Protein AF-A0A3B8LDD5-F1 (afdb_monomer_lite)

Foldseek 3Di:
DDDPDPQPVVVLVVVCVVPQDPDPVRVVVVLVVVLVVQAVQQCVVVVPDDKDWDWDWDDDPPDIDIDIDIPGNDDDPVRVVVVSVVSVD

pLDDT: mean 77.42, std 19.98, range [33.09, 98.38]

Sequence (89 aa):
MSYKFQVNLGSIIELLSAHLYSGPQVYLRELLQNGLDAIEARKQLTPSLEGKIDVHLRNEEEHPTLVFQDNGIGLTEEEIHSFLATIGQ

Radius of gyration: 15.7 Å; chains: 1; bounding box: 38×30×40 Å

Structure (mmCIF, N/CA/C/O backbone):
data_AF-A0A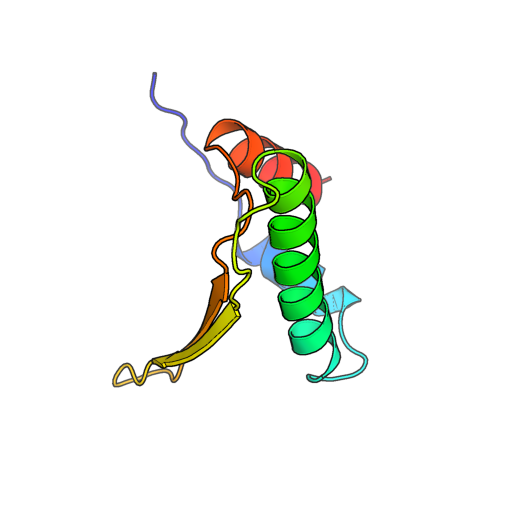3B8LDD5-F1
#
_entry.id   AF-A0A3B8LDD5-F1
#
loop_
_atom_site.group_PDB
_atom_site.id
_atom_site.type_symbol
_atom_site.label_atom_id
_atom_site.label_alt_id
_atom_site.label_comp_id
_atom_site.label_asym_id
_atom_site.label_entity_id
_atom_site.label_seq_id
_atom_site.pdbx_PDB_ins_code
_atom_site.Cartn_x
_atom_site.Cartn_y
_atom_site.Cartn_z
_atom_site.occupancy
_atom_site.B_iso_or_equiv
_atom_site.auth_seq_id
_atom_site.auth_comp_id
_atom_site.auth_asym_id
_atom_site.auth_atom_id
_atom_site.pdbx_PDB_model_num
ATOM 1 N N . MET A 1 1 ? -24.928 -11.156 -12.394 1.00 33.31 1 MET A N 1
ATOM 2 C CA . MET A 1 1 ? -24.738 -10.365 -13.628 1.00 33.31 1 MET A CA 1
ATOM 3 C C . MET A 1 1 ? -23.262 -10.412 -13.978 1.00 33.31 1 MET A C 1
ATOM 5 O O . MET A 1 1 ? -22.452 -10.275 -13.077 1.00 33.31 1 MET A O 1
ATOM 9 N N . SER A 1 2 ? -22.910 -10.711 -15.229 1.00 35.03 2 SER A N 1
ATOM 10 C CA . SER A 1 2 ? -21.511 -10.795 -15.667 1.00 35.03 2 SER A CA 1
ATOM 11 C C . SER A 1 2 ? -21.015 -9.385 -15.981 1.00 35.03 2 SER A C 1
ATOM 13 O O . SER A 1 2 ? -21.405 -8.813 -16.998 1.00 35.03 2 SER A O 1
ATOM 15 N N . TYR A 1 3 ? -20.191 -8.813 -15.104 1.00 41.84 3 TYR A N 1
ATOM 16 C CA . TYR A 1 3 ? -19.441 -7.603 -15.427 1.00 41.84 3 TYR A CA 1
ATOM 17 C C . TYR A 1 3 ? -18.322 -7.995 -16.393 1.00 41.84 3 TYR A C 1
ATOM 19 O O . TYR A 1 3 ? -17.278 -8.504 -15.991 1.00 41.84 3 TYR A O 1
ATOM 27 N N . LYS A 1 4 ? -18.550 -7.808 -17.696 1.00 33.09 4 LYS A N 1
ATOM 28 C CA . LYS A 1 4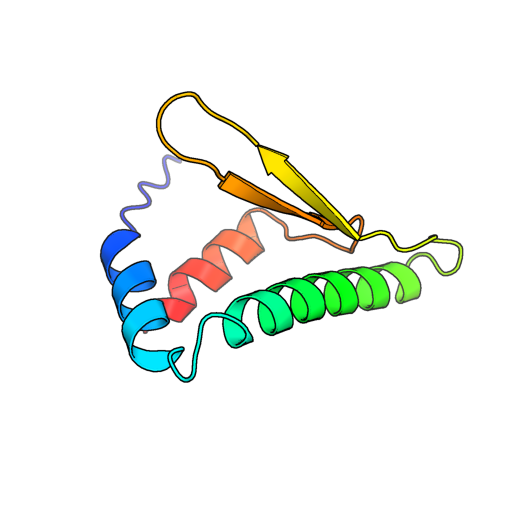 ? -17.478 -7.884 -18.691 1.00 33.09 4 LYS A CA 1
ATOM 29 C C . LYS A 1 4 ? -16.645 -6.610 -18.586 1.00 33.09 4 LYS A C 1
ATOM 31 O O . LYS A 1 4 ? -16.887 -5.639 -19.293 1.00 33.09 4 LYS A O 1
ATOM 36 N N . PHE A 1 5 ? -15.688 -6.623 -17.663 1.00 47.81 5 PHE A N 1
ATOM 37 C CA . PHE A 1 5 ? -14.615 -5.640 -17.617 1.00 47.81 5 PHE A CA 1
ATOM 38 C C . PHE A 1 5 ? -13.713 -5.855 -18.832 1.00 47.81 5 PHE A C 1
ATOM 40 O O . PHE A 1 5 ? -13.044 -6.877 -18.948 1.00 47.81 5 PHE A O 1
ATOM 47 N N . GLN A 1 6 ? -13.705 -4.890 -19.746 1.00 42.81 6 GLN A N 1
ATOM 48 C CA . GLN A 1 6 ? -12.712 -4.798 -20.811 1.00 42.81 6 GLN A CA 1
ATOM 49 C C . GLN A 1 6 ? -11.957 -3.479 -20.631 1.00 42.81 6 GLN A C 1
ATOM 51 O O . GLN A 1 6 ? -11.978 -2.595 -21.479 1.00 42.81 6 GLN A O 1
ATOM 56 N N . VAL A 1 7 ? -11.336 -3.321 -19.461 1.00 50.88 7 VAL A N 1
ATOM 57 C CA . VAL A 1 7 ? -10.340 -2.268 -19.259 1.00 50.88 7 VAL A CA 1
ATOM 58 C C . VAL A 1 7 ? -9.113 -2.698 -20.050 1.00 50.88 7 VAL A C 1
ATOM 60 O O . VAL A 1 7 ? -8.576 -3.784 -19.823 1.00 50.88 7 VAL A O 1
ATOM 63 N N . ASN A 1 8 ? -8.686 -1.874 -21.007 1.00 52.72 8 ASN A N 1
ATOM 64 C CA . ASN A 1 8 ? -7.415 -2.084 -21.683 1.00 52.72 8 ASN A CA 1
ATOM 65 C C . ASN A 1 8 ? -6.296 -1.745 -20.689 1.00 52.72 8 ASN A C 1
ATOM 67 O O . ASN A 1 8 ? -5.796 -0.624 -20.649 1.00 52.72 8 ASN A O 1
ATOM 71 N N . LEU A 1 9 ? -5.963 -2.720 -19.836 1.00 54.00 9 LEU A N 1
ATOM 72 C CA . LEU A 1 9 ? -4.915 -2.618 -18.819 1.00 54.00 9 LEU A CA 1
ATOM 73 C C . LEU A 1 9 ? -3.595 -2.135 -19.439 1.00 54.00 9 LEU A C 1
ATOM 75 O O . LEU A 1 9 ? -2.875 -1.367 -18.812 1.00 54.00 9 LEU A O 1
ATOM 79 N N . GLY A 1 10 ? -3.324 -2.527 -20.692 1.00 56.59 10 GLY A N 1
ATOM 80 C CA . GLY A 1 10 ? -2.162 -2.077 -21.454 1.00 56.59 10 GLY A CA 1
ATOM 81 C C . GLY A 1 10 ? -2.125 -0.561 -21.637 1.00 56.59 10 GLY A C 1
ATOM 82 O O . GLY A 1 10 ? -1.099 0.053 -21.377 1.00 56.59 10 GLY A O 1
ATOM 83 N N . SER A 1 11 ? -3.254 0.061 -21.982 1.00 54.25 11 SER A N 1
ATOM 84 C CA . SER A 1 11 ? -3.339 1.516 -22.161 1.00 54.25 11 SER A CA 1
ATOM 85 C C . SER A 1 11 ? -3.188 2.289 -20.848 1.00 54.25 11 SER A C 1
ATOM 87 O O . SER A 1 11 ? -2.588 3.357 -20.849 1.00 54.25 11 SER A O 1
ATOM 89 N N . ILE A 1 12 ? -3.668 1.754 -19.718 1.00 59.56 12 ILE A N 1
ATOM 90 C CA . ILE A 1 12 ? -3.447 2.367 -18.394 1.00 59.56 12 ILE A CA 1
ATOM 91 C C . ILE A 1 12 ? -1.969 2.279 -18.001 1.00 59.56 12 ILE A C 1
ATOM 93 O O . ILE A 1 12 ? -1.396 3.259 -17.529 1.00 59.56 12 ILE A O 1
ATOM 97 N N . ILE A 1 13 ? -1.342 1.122 -18.230 1.00 59.62 13 ILE A N 1
ATOM 98 C CA . ILE A 1 13 ? 0.089 0.925 -17.983 1.00 59.62 13 ILE A CA 1
ATOM 99 C C . ILE A 1 13 ? 0.908 1.888 -18.849 1.00 59.62 13 ILE A C 1
ATOM 101 O O . ILE A 1 13 ? 1.778 2.563 -18.315 1.00 59.62 13 ILE A O 1
ATOM 105 N N . GLU A 1 14 ? 0.596 2.035 -20.140 1.00 61.12 14 GLU A N 1
ATOM 106 C CA . GLU A 1 14 ? 1.265 2.995 -21.031 1.00 61.12 14 GLU A CA 1
ATOM 107 C C . GLU A 1 14 ? 1.108 4.452 -20.569 1.00 61.12 14 GLU A C 1
ATOM 109 O O . GLU A 1 14 ? 2.072 5.215 -20.616 1.00 61.12 14 GLU A O 1
ATOM 114 N N . LEU A 1 15 ? -0.078 4.844 -20.095 1.00 60.62 15 LEU A N 1
ATOM 115 C CA . LEU A 1 15 ? -0.373 6.216 -19.668 1.00 60.62 15 LEU A CA 1
ATOM 116 C C . LEU A 1 15 ? 0.346 6.567 -18.356 1.00 60.62 15 LEU A C 1
ATOM 118 O O . LEU A 1 15 ? 0.958 7.636 -18.256 1.00 60.62 15 LEU A O 1
ATOM 122 N N . LEU A 1 16 ? 0.343 5.643 -17.390 1.00 57.75 16 LEU A N 1
ATOM 123 C CA . LEU A 1 16 ? 1.115 5.755 -16.150 1.00 57.75 16 LEU A CA 1
ATOM 124 C C . LEU A 1 16 ? 2.619 5.735 -16.443 1.00 57.75 16 LEU A C 1
ATOM 126 O O . LEU A 1 16 ? 3.357 6.573 -15.931 1.00 57.75 16 LEU A O 1
ATOM 130 N N . SER A 1 17 ? 3.079 4.849 -17.328 1.00 59.03 17 SER A N 1
ATOM 131 C CA . SER A 1 17 ? 4.465 4.826 -17.791 1.00 59.03 17 SER A CA 1
ATOM 132 C C . SER A 1 17 ? 4.858 6.171 -18.407 1.00 59.03 17 SER A C 1
ATOM 134 O O . SER A 1 17 ? 5.838 6.762 -17.979 1.00 59.03 17 SER A O 1
ATOM 136 N N . ALA A 1 18 ? 4.090 6.730 -19.340 1.00 56.19 18 ALA A N 1
ATOM 137 C CA . ALA A 1 18 ? 4.466 7.963 -20.035 1.00 56.19 18 ALA A CA 1
ATOM 138 C C . ALA A 1 18 ? 4.608 9.202 -19.120 1.00 56.19 18 ALA A C 1
ATOM 140 O O . ALA A 1 18 ? 5.395 10.092 -19.441 1.00 56.19 18 ALA A O 1
ATOM 141 N N . HIS A 1 19 ? 3.899 9.262 -17.984 1.00 52.34 19 HIS A N 1
ATOM 142 C CA . HIS A 1 19 ? 3.863 10.445 -17.107 1.00 52.34 19 HIS A CA 1
ATOM 143 C C . HIS A 1 19 ? 4.674 10.312 -15.800 1.00 52.34 19 HIS A C 1
ATOM 145 O O . HIS A 1 19 ? 4.833 11.304 -15.090 1.00 52.34 19 HIS A O 1
ATOM 151 N N . LEU A 1 20 ? 5.223 9.131 -15.478 1.00 53.00 20 LEU A N 1
ATOM 152 C CA . LEU A 1 20 ? 5.918 8.869 -14.201 1.00 53.00 20 LEU A CA 1
ATOM 153 C C . LEU A 1 20 ? 7.460 8.927 -14.262 1.00 53.00 20 LEU A C 1
ATOM 155 O O . LEU A 1 20 ? 8.124 8.760 -13.234 1.00 53.00 20 LEU A O 1
ATOM 159 N N . TYR A 1 21 ? 8.077 9.161 -15.424 1.00 48.12 21 TYR A N 1
ATOM 160 C CA . TYR A 1 21 ? 9.532 9.012 -15.561 1.00 48.12 21 TYR A CA 1
ATOM 161 C C . TYR A 1 21 ? 10.340 10.290 -15.289 1.00 48.12 21 TYR A C 1
ATOM 163 O O . TYR A 1 21 ? 10.698 11.032 -16.199 1.00 48.12 21 TYR A O 1
ATOM 171 N N . SER A 1 22 ? 10.774 10.450 -14.034 1.00 52.25 22 SER A N 1
ATOM 172 C CA . SER A 1 22 ? 12.100 11.017 -13.710 1.00 52.25 22 SER A CA 1
ATOM 173 C C . SER A 1 22 ? 13.074 9.976 -13.127 1.00 52.25 22 SER A C 1
ATOM 175 O O . SER A 1 22 ? 14.197 10.309 -12.756 1.00 52.25 22 SER A O 1
ATOM 177 N N . GLY A 1 23 ? 12.681 8.695 -13.100 1.00 57.31 23 GLY A N 1
ATOM 178 C CA . GLY A 1 23 ? 13.560 7.567 -12.788 1.00 57.31 23 GLY A CA 1
ATOM 179 C C . GLY A 1 23 ? 12.878 6.454 -11.981 1.00 57.31 23 GLY A C 1
ATOM 180 O O . GLY A 1 23 ? 11.829 6.674 -11.376 1.00 57.31 23 GLY A O 1
ATOM 181 N N . PRO A 1 24 ? 13.488 5.256 -11.911 1.00 63.25 24 PRO A N 1
ATOM 182 C CA . PRO A 1 24 ? 12.931 4.089 -11.217 1.00 63.25 24 PRO A CA 1
ATOM 183 C C . PRO A 1 24 ? 12.748 4.276 -9.698 1.00 63.25 24 PRO A C 1
ATOM 185 O O . PRO A 1 24 ? 12.136 3.458 -9.028 1.00 63.25 24 PRO A O 1
ATOM 188 N N . GLN A 1 25 ? 13.265 5.354 -9.118 1.00 71.81 25 GLN A N 1
ATOM 189 C CA . GLN A 1 25 ? 13.090 5.642 -7.694 1.00 71.81 25 GLN A CA 1
ATOM 190 C C . GLN A 1 25 ? 11.703 6.216 -7.375 1.00 71.81 25 GLN A C 1
ATOM 192 O O . GLN A 1 25 ? 11.245 6.111 -6.240 1.00 71.81 25 GLN A O 1
ATOM 197 N N . VAL A 1 26 ? 11.026 6.806 -8.367 1.00 76.56 26 VAL A N 1
ATOM 198 C CA . VAL A 1 26 ? 9.715 7.437 -8.180 1.00 76.56 26 VAL A CA 1
ATOM 199 C C . VAL A 1 26 ? 8.654 6.388 -7.866 1.00 76.56 26 VAL A C 1
ATOM 201 O O . VAL A 1 26 ? 8.016 6.493 -6.829 1.00 76.56 26 VAL A O 1
ATOM 204 N N . TYR A 1 27 ? 8.522 5.331 -8.675 1.00 75.38 27 TYR A N 1
ATOM 205 C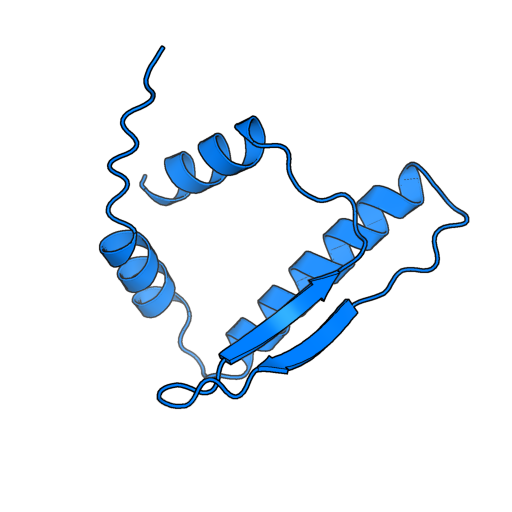 CA . TYR A 1 27 ? 7.482 4.317 -8.448 1.00 75.38 27 TYR A CA 1
ATOM 206 C C . TYR A 1 27 ? 7.641 3.599 -7.100 1.00 75.38 27 TYR A C 1
ATOM 208 O O . TYR A 1 27 ? 6.649 3.296 -6.448 1.00 75.38 27 TYR A O 1
ATOM 216 N N . LEU A 1 28 ? 8.882 3.367 -6.653 1.00 84.94 28 LEU A N 1
ATOM 217 C CA . LEU A 1 28 ? 9.152 2.777 -5.340 1.00 84.94 28 LEU A CA 1
ATOM 218 C C . LEU A 1 28 ? 8.625 3.674 -4.221 1.00 84.94 28 LEU A C 1
ATOM 220 O O . LEU A 1 28 ? 7.991 3.187 -3.288 1.00 84.94 28 LEU A O 1
ATOM 224 N N . ARG A 1 29 ? 8.870 4.985 -4.326 1.00 87.88 29 ARG A N 1
ATOM 225 C CA . ARG A 1 29 ? 8.371 5.961 -3.358 1.00 87.88 29 ARG A CA 1
ATOM 226 C C . ARG A 1 29 ? 6.846 5.994 -3.348 1.00 87.88 29 ARG A C 1
ATOM 228 O O . ARG A 1 29 ? 6.277 5.920 -2.267 1.00 87.88 29 ARG A O 1
ATOM 235 N N . GLU A 1 30 ? 6.206 6.058 -4.515 1.00 88.88 30 GLU A N 1
ATOM 236 C CA . GLU A 1 30 ? 4.740 6.119 -4.602 1.00 88.88 30 GLU A CA 1
ATOM 237 C C . GLU A 1 30 ? 4.083 4.845 -4.037 1.00 88.88 30 GLU A C 1
ATOM 239 O O . GLU A 1 30 ? 3.122 4.930 -3.279 1.00 88.88 30 GLU A O 1
ATOM 244 N N . LEU A 1 31 ? 4.630 3.655 -4.318 1.00 90.62 31 LEU A N 1
ATOM 245 C CA . LEU A 1 31 ? 4.110 2.397 -3.760 1.00 90.62 31 LEU A CA 1
ATOM 246 C C . LEU A 1 31 ? 4.251 2.330 -2.233 1.00 90.62 31 LEU A C 1
ATOM 248 O O . LEU A 1 31 ? 3.324 1.902 -1.547 1.00 90.62 31 LEU A O 1
ATOM 252 N N . LEU A 1 32 ? 5.392 2.767 -1.694 1.00 93.62 32 LEU A N 1
ATOM 253 C CA . LEU A 1 32 ? 5.596 2.835 -0.245 1.00 93.62 32 LEU A CA 1
ATOM 254 C C . LEU A 1 32 ? 4.667 3.861 0.411 1.00 93.62 32 LEU A C 1
ATOM 256 O O . LEU A 1 32 ? 4.151 3.601 1.496 1.00 93.62 32 LEU A O 1
ATOM 260 N N . GLN A 1 33 ? 4.445 5.001 -0.246 1.00 94.56 33 GLN A N 1
ATOM 261 C CA . GLN A 1 33 ? 3.539 6.034 0.240 1.00 94.56 33 GLN A CA 1
ATOM 262 C C . GLN A 1 33 ? 2.092 5.531 0.276 1.00 94.56 33 GLN A C 1
ATOM 264 O O . GLN A 1 33 ? 1.453 5.638 1.318 1.00 94.56 33 GLN A O 1
ATOM 269 N N . ASN A 1 34 ? 1.628 4.857 -0.781 1.00 94.69 34 ASN A N 1
ATOM 270 C CA . ASN A 1 34 ? 0.304 4.229 -0.806 1.00 94.69 34 ASN A CA 1
ATOM 271 C C . ASN A 1 34 ? 0.112 3.225 0.346 1.00 94.69 34 ASN A C 1
ATOM 273 O O . ASN A 1 34 ? -0.924 3.234 1.009 1.00 94.69 34 ASN A O 1
ATOM 277 N N . GLY A 1 35 ? 1.113 2.377 0.615 1.00 97.12 35 GLY A N 1
ATOM 278 C CA . GLY A 1 35 ? 1.056 1.424 1.729 1.00 97.12 35 GLY A CA 1
ATOM 279 C C . GLY A 1 35 ? 1.033 2.109 3.101 1.00 97.12 35 GLY A C 1
ATOM 280 O O . GLY A 1 35 ? 0.295 1.690 3.994 1.00 97.12 35 GLY A O 1
ATOM 281 N N . LEU A 1 36 ? 1.802 3.189 3.275 1.00 97.50 36 LEU A N 1
ATOM 282 C CA . LEU A 1 36 ? 1.797 3.979 4.508 1.00 97.50 36 LEU A CA 1
ATOM 283 C C . LEU A 1 36 ? 0.433 4.638 4.743 1.00 97.50 36 LEU A C 1
ATOM 285 O O . LEU A 1 36 ? -0.107 4.537 5.845 1.00 97.50 36 LEU A O 1
ATOM 289 N N . ASP A 1 37 ? -0.144 5.252 3.712 1.00 97.44 37 ASP A N 1
ATOM 290 C CA . ASP A 1 37 ? -1.449 5.908 3.788 1.00 97.44 37 ASP A CA 1
ATOM 291 C C . ASP A 1 37 ? -2.557 4.900 4.132 1.00 97.44 37 ASP A C 1
ATOM 293 O O . ASP A 1 37 ? -3.401 5.163 4.994 1.00 97.44 37 ASP A O 1
ATOM 297 N N . ALA A 1 38 ? -2.512 3.699 3.544 1.00 97.75 38 ALA A N 1
ATOM 298 C CA . ALA A 1 38 ? -3.440 2.619 3.867 1.00 97.75 38 ALA A CA 1
ATOM 299 C C . ALA A 1 38 ? -3.324 2.166 5.334 1.00 97.75 38 ALA A C 1
ATOM 301 O O . ALA A 1 38 ? -4.336 1.894 5.991 1.00 97.75 38 ALA A O 1
ATOM 302 N N . ILE A 1 39 ? -2.105 2.084 5.871 1.00 98.38 39 ILE A N 1
ATOM 303 C CA . ILE A 1 39 ? -1.854 1.748 7.278 1.00 98.38 39 ILE A CA 1
ATOM 304 C C . ILE A 1 39 ? -2.382 2.843 8.202 1.00 98.38 39 ILE A C 1
ATOM 306 O O . ILE A 1 39 ? -3.065 2.530 9.178 1.00 98.38 39 ILE A O 1
ATOM 310 N N . GLU A 1 40 ? -2.095 4.112 7.911 1.00 98.00 40 GLU A N 1
ATOM 311 C CA . GLU A 1 40 ? -2.561 5.237 8.724 1.00 98.00 40 GLU A CA 1
ATOM 312 C C . GLU A 1 40 ? -4.091 5.327 8.725 1.00 98.00 40 GLU A C 1
ATOM 314 O O . GLU A 1 40 ? -4.696 5.480 9.789 1.00 98.00 40 GLU A O 1
ATOM 319 N N . ALA A 1 41 ? -4.738 5.108 7.577 1.00 97.44 41 ALA A N 1
ATOM 320 C CA . ALA A 1 41 ? -6.192 5.001 7.494 1.00 97.44 41 ALA A CA 1
ATOM 321 C C . ALA A 1 41 ? -6.735 3.862 8.376 1.00 97.44 41 ALA A C 1
ATOM 323 O O . ALA A 1 41 ? -7.687 4.056 9.136 1.00 97.44 41 ALA A O 1
ATOM 324 N N . ARG A 1 42 ? -6.101 2.681 8.358 1.00 97.81 42 ARG A N 1
ATOM 325 C CA . ARG A 1 42 ? -6.522 1.559 9.213 1.00 97.81 42 ARG A CA 1
ATOM 326 C C . ARG A 1 42 ? -6.281 1.828 10.695 1.00 97.81 42 ARG A C 1
ATOM 328 O O . ARG A 1 42 ? -7.109 1.427 11.511 1.00 97.81 42 ARG A O 1
ATOM 335 N N . LYS A 1 43 ? -5.197 2.513 11.067 1.00 97.81 43 LYS A N 1
ATOM 336 C CA . LYS A 1 43 ? -4.909 2.879 12.465 1.00 97.81 43 LYS A CA 1
ATOM 337 C C . LYS A 1 43 ? -5.973 3.792 13.066 1.00 97.81 43 LYS A C 1
ATOM 339 O O . LYS A 1 43 ? -6.252 3.669 14.254 1.00 97.81 43 LYS A O 1
ATOM 344 N N . GLN A 1 44 ? -6.609 4.652 12.270 1.00 97.19 44 GLN A N 1
ATOM 345 C CA . GLN A 1 44 ? -7.738 5.460 12.751 1.00 97.19 44 GLN A CA 1
ATOM 346 C C . GLN A 1 44 ? -8.911 4.586 13.229 1.00 97.19 44 GLN A C 1
ATOM 348 O O . GLN A 1 44 ? -9.603 4.949 14.177 1.00 97.19 44 GLN A O 1
ATOM 353 N N . LEU A 1 45 ? -9.104 3.414 12.613 1.00 96.38 45 LEU A N 1
ATOM 354 C CA . LEU A 1 45 ? -10.130 2.436 12.992 1.00 96.38 45 LEU A CA 1
ATOM 355 C C . LEU A 1 45 ? -9.637 1.444 14.052 1.00 96.38 45 LEU A C 1
ATOM 357 O O . LEU A 1 45 ? -10.410 0.947 14.867 1.00 96.38 45 LEU A O 1
ATOM 361 N N . THR A 1 46 ? -8.349 1.107 14.025 1.00 97.00 46 THR A N 1
ATOM 362 C CA . THR A 1 46 ? -7.707 0.152 14.935 1.00 97.00 46 THR A CA 1
ATOM 363 C C . THR A 1 46 ? -6.378 0.728 15.433 1.00 97.00 46 THR A C 1
ATOM 365 O O . THR A 1 46 ? -5.325 0.389 14.891 1.00 97.00 46 THR A O 1
ATOM 368 N N . PRO A 1 47 ? -6.387 1.571 16.484 1.00 95.06 47 PRO A N 1
ATOM 369 C CA . PRO A 1 47 ? -5.178 2.253 16.961 1.00 95.06 47 PRO A CA 1
ATOM 370 C C . PRO A 1 47 ? -4.067 1.318 17.454 1.00 95.06 47 PRO A C 1
ATOM 372 O O . PRO A 1 47 ? -2.905 1.706 17.495 1.00 95.06 47 PRO A O 1
ATOM 375 N N . SER A 1 48 ? -4.411 0.081 17.823 1.00 96.56 48 SER A N 1
ATOM 376 C CA . SER A 1 48 ? -3.458 -0.950 18.241 1.00 96.56 48 SER A CA 1
ATOM 377 C C . SER A 1 48 ? -2.782 -1.683 17.076 1.00 96.56 48 SER A C 1
ATOM 379 O O . SER A 1 48 ? -2.005 -2.601 17.322 1.00 96.56 48 SER A O 1
ATOM 381 N N . LEU A 1 49 ? -3.110 -1.352 15.821 1.00 96.88 49 LEU A N 1
ATOM 382 C CA . LEU A 1 49 ? -2.499 -1.972 14.649 1.00 96.88 49 LEU A CA 1
ATOM 383 C C . LEU A 1 49 ? -1.001 -1.650 14.599 1.00 96.88 49 LEU A C 1
ATOM 385 O O . LEU A 1 49 ? -0.599 -0.493 14.463 1.00 96.88 49 LEU A O 1
ATOM 389 N N . GLU A 1 50 ? -0.182 -2.695 14.592 1.00 97.38 50 GLU A N 1
ATOM 390 C CA . GLU A 1 50 ? 1.206 -2.592 14.163 1.00 97.38 50 GLU A CA 1
ATOM 391 C C . GLU A 1 50 ? 1.251 -2.619 12.629 1.00 97.38 50 GLU A C 1
ATOM 393 O O . GLU A 1 50 ? 1.001 -3.642 11.987 1.00 97.38 50 GLU A O 1
ATOM 398 N N . GLY A 1 51 ? 1.481 -1.448 12.036 1.00 96.50 51 GLY A N 1
ATOM 399 C CA . GLY A 1 51 ? 1.560 -1.287 10.589 1.00 96.50 51 GLY A CA 1
ATOM 400 C C . GLY A 1 51 ? 2.804 -1.954 10.014 1.00 96.50 51 GLY A C 1
ATOM 401 O O . GLY A 1 51 ? 3.896 -1.807 10.562 1.00 96.50 51 GLY A O 1
ATOM 402 N N . LYS A 1 52 ? 2.647 -2.659 8.896 1.00 97.62 52 LYS A N 1
ATOM 403 C CA . LYS A 1 52 ? 3.716 -3.411 8.245 1.00 97.62 52 LYS A CA 1
ATOM 404 C C . LYS A 1 52 ? 3.598 -3.306 6.731 1.00 97.62 52 LYS A C 1
ATOM 406 O O . LYS A 1 52 ? 2.509 -3.481 6.192 1.00 97.62 52 LYS A O 1
ATOM 411 N N . ILE A 1 53 ? 4.735 -3.086 6.073 1.00 97.56 53 ILE A N 1
ATOM 412 C CA . ILE A 1 53 ? 4.894 -3.207 4.623 1.00 97.56 53 ILE A CA 1
ATOM 413 C C . ILE A 1 53 ? 5.986 -4.248 4.369 1.00 97.56 53 ILE A C 1
ATOM 415 O O . ILE A 1 53 ? 7.138 -4.055 4.755 1.00 97.56 53 ILE A O 1
ATOM 419 N N . ASP A 1 54 ? 5.618 -5.359 3.742 1.00 96.75 54 ASP A N 1
ATOM 420 C CA . ASP A 1 54 ? 6.519 -6.416 3.300 1.00 96.75 54 ASP A CA 1
ATOM 421 C C . ASP A 1 54 ? 6.930 -6.177 1.846 1.00 96.75 54 ASP A C 1
ATOM 423 O O . ASP A 1 54 ? 6.086 -6.106 0.952 1.00 96.75 54 ASP A O 1
ATOM 427 N N . VAL A 1 55 ? 8.240 -6.094 1.605 1.00 94.31 55 VAL A N 1
ATOM 428 C CA . VAL A 1 55 ? 8.813 -5.967 0.261 1.00 94.31 55 VAL A CA 1
ATOM 429 C C . VAL A 1 55 ? 9.683 -7.184 -0.011 1.00 94.31 55 VAL A C 1
ATOM 431 O O . VAL A 1 55 ? 10.644 -7.434 0.716 1.00 94.31 55 VAL A O 1
ATOM 434 N N . HIS A 1 56 ? 9.354 -7.954 -1.043 1.00 92.25 56 HIS A N 1
ATOM 435 C CA . HIS A 1 56 ? 10.103 -9.161 -1.384 1.00 92.25 56 HIS A CA 1
ATOM 436 C C . HIS A 1 56 ? 10.214 -9.367 -2.893 1.00 92.25 56 HIS A C 1
ATOM 438 O O . HIS A 1 56 ? 9.348 -8.966 -3.668 1.00 92.25 56 HIS A O 1
ATOM 444 N N . LEU A 1 57 ? 11.306 -10.009 -3.308 1.00 90.62 57 LEU A N 1
ATOM 445 C CA . LEU A 1 57 ? 11.488 -10.459 -4.682 1.00 90.62 57 LEU A CA 1
ATOM 446 C C . LEU A 1 57 ? 10.904 -11.859 -4.828 1.00 90.62 57 LEU A C 1
ATOM 448 O O . LEU A 1 57 ? 11.318 -12.794 -4.141 1.00 90.62 57 LEU A O 1
ATOM 452 N N . ARG A 1 58 ? 9.957 -11.998 -5.748 1.00 90.06 58 ARG A N 1
ATOM 453 C CA . ARG A 1 58 ? 9.449 -13.282 -6.203 1.00 90.06 58 ARG A CA 1
ATOM 454 C C . ARG A 1 58 ? 10.200 -13.659 -7.473 1.00 90.06 58 ARG A C 1
ATOM 456 O O . ARG A 1 58 ? 10.027 -13.038 -8.520 1.00 90.06 58 ARG A O 1
ATOM 463 N N . ASN A 1 59 ? 11.073 -14.652 -7.351 1.00 80.31 59 ASN A N 1
ATOM 464 C CA . ASN A 1 59 ? 11.829 -15.194 -8.472 1.00 80.31 59 ASN A CA 1
ATOM 465 C C . ASN A 1 59 ? 10.965 -16.242 -9.175 1.00 80.31 59 ASN A C 1
ATOM 467 O O . ASN A 1 59 ? 11.024 -17.422 -8.841 1.00 80.31 59 ASN A O 1
ATOM 471 N N . GLU A 1 60 ? 10.121 -15.797 -10.099 1.00 76.25 60 GLU A N 1
ATOM 472 C CA . GLU A 1 60 ? 9.535 -16.690 -11.097 1.00 76.25 60 GLU A CA 1
ATOM 473 C C . GLU A 1 60 ? 10.547 -16.871 -12.233 1.00 76.25 60 GLU A C 1
ATOM 475 O O . GLU A 1 60 ? 11.289 -15.942 -12.555 1.00 76.25 60 GLU A O 1
ATOM 480 N N . GLU A 1 61 ? 10.613 -18.078 -12.799 1.00 66.00 61 GLU A N 1
ATOM 481 C CA . GLU A 1 61 ? 11.727 -18.561 -13.634 1.00 66.00 61 GLU A CA 1
ATOM 482 C C . GLU A 1 61 ? 12.012 -17.714 -14.895 1.00 66.00 61 GLU A C 1
ATOM 484 O O . GLU A 1 61 ? 13.108 -17.812 -15.444 1.00 66.00 61 GLU A O 1
ATOM 489 N N . GLU A 1 62 ? 11.094 -16.830 -15.313 1.00 71.69 62 GLU A N 1
ATOM 490 C CA . GLU A 1 62 ? 11.274 -15.944 -16.477 1.00 71.69 62 GLU A CA 1
ATOM 491 C C . GLU A 1 62 ? 11.345 -14.441 -16.147 1.00 71.69 62 GLU A C 1
ATOM 493 O O . GLU A 1 62 ? 12.035 -13.699 -16.853 1.00 71.69 62 GLU A O 1
ATOM 498 N N . HIS A 1 63 ? 10.704 -13.963 -15.071 1.00 78.50 63 HIS A N 1
ATOM 499 C CA . HIS A 1 63 ? 10.646 -12.532 -14.744 1.00 78.50 63 HIS A CA 1
ATOM 500 C C . HIS A 1 63 ? 10.684 -12.275 -13.226 1.00 78.50 63 HIS A C 1
ATOM 502 O O . HIS A 1 63 ? 9.709 -12.568 -12.525 1.00 78.50 63 HIS A O 1
ATOM 508 N N . PRO A 1 64 ? 11.768 -11.679 -12.688 1.00 80.88 64 PRO A N 1
ATOM 509 C CA . PRO A 1 64 ? 11.815 -11.319 -11.277 1.00 80.88 64 PRO A CA 1
ATOM 510 C C . PRO A 1 64 ? 10.764 -10.245 -10.982 1.00 80.88 64 PRO A C 1
ATOM 512 O O . PRO A 1 64 ? 10.766 -9.172 -11.586 1.00 80.88 64 PRO A O 1
ATOM 515 N N . THR A 1 65 ? 9.870 -10.533 -10.039 1.00 87.56 65 THR A N 1
ATOM 516 C CA . THR A 1 65 ? 8.781 -9.631 -9.653 1.00 87.56 65 THR A CA 1
ATOM 517 C C . THR A 1 65 ? 9.051 -9.054 -8.270 1.00 87.56 65 THR A C 1
ATOM 519 O O . THR A 1 65 ? 9.226 -9.797 -7.306 1.00 87.56 65 THR A O 1
ATOM 522 N N . LEU A 1 66 ? 9.071 -7.726 -8.150 1.00 87.31 66 LEU A N 1
ATOM 523 C CA . LEU A 1 66 ? 9.133 -7.046 -6.858 1.00 87.31 66 LEU A CA 1
ATOM 524 C C . LEU A 1 66 ? 7.711 -6.871 -6.314 1.00 87.31 66 LEU A C 1
ATOM 526 O O . LEU A 1 66 ? 6.886 -6.208 -6.938 1.00 87.31 66 LEU A O 1
ATOM 530 N N . VAL A 1 67 ? 7.427 -7.476 -5.164 1.00 91.88 67 VAL A N 1
ATOM 531 C CA . VAL A 1 67 ? 6.103 -7.481 -4.533 1.00 91.88 67 VAL A CA 1
ATOM 532 C C . VAL A 1 67 ? 6.121 -6.585 -3.299 1.00 91.88 67 VAL A C 1
ATOM 534 O O . VAL A 1 67 ? 7.005 -6.717 -2.453 1.00 91.88 67 VAL A O 1
ATOM 537 N N . PHE A 1 68 ? 5.118 -5.712 -3.194 1.00 94.44 68 PHE A N 1
ATOM 538 C CA . PHE A 1 68 ? 4.825 -4.887 -2.022 1.00 94.44 68 PHE A CA 1
ATOM 539 C C . PHE A 1 68 ? 3.496 -5.342 -1.432 1.00 94.44 68 PHE A C 1
ATOM 541 O O . PHE A 1 6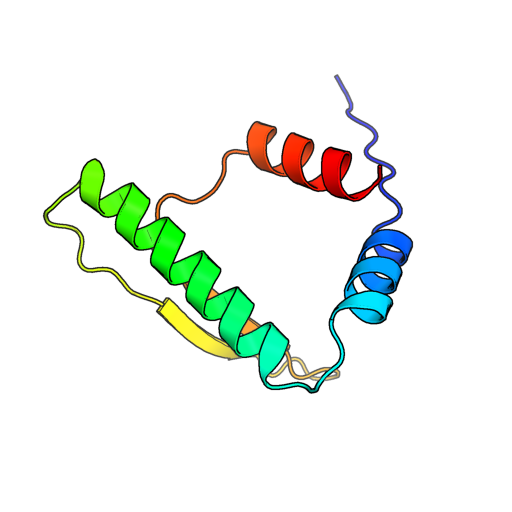8 ? 2.515 -5.475 -2.162 1.00 94.44 68 PHE A O 1
ATOM 548 N N . GLN A 1 69 ? 3.463 -5.580 -0.127 1.00 96.50 69 GLN A N 1
ATOM 549 C CA . GLN A 1 69 ? 2.253 -5.980 0.577 1.00 96.50 69 GLN A CA 1
ATOM 550 C C . GLN A 1 69 ? 2.173 -5.250 1.912 1.00 96.50 69 GLN A C 1
ATOM 552 O O . GLN A 1 69 ? 3.035 -5.434 2.766 1.00 96.50 69 GLN A O 1
ATOM 557 N N . ASP A 1 70 ? 1.136 -4.446 2.112 1.00 97.81 70 ASP A N 1
ATOM 558 C CA . ASP A 1 70 ? 0.840 -3.823 3.397 1.00 97.81 70 ASP A CA 1
ATOM 559 C C . ASP A 1 70 ? -0.289 -4.551 4.143 1.00 97.81 70 ASP A C 1
ATOM 561 O O . ASP A 1 70 ? -1.039 -5.353 3.583 1.00 97.81 70 ASP A O 1
ATOM 565 N N . ASN A 1 71 ? -0.395 -4.286 5.445 1.00 97.88 71 ASN A N 1
ATOM 566 C CA . ASN A 1 71 ? -1.537 -4.688 6.267 1.00 97.88 71 ASN A CA 1
ATOM 567 C C . ASN A 1 71 ? -2.478 -3.507 6.565 1.00 97.88 71 ASN A C 1
ATOM 569 O O . ASN A 1 71 ? -3.133 -3.488 7.612 1.00 97.88 71 ASN A O 1
ATOM 573 N N . GLY A 1 72 ? -2.539 -2.520 5.673 1.00 97.94 72 GLY A N 1
ATOM 574 C CA . GLY A 1 72 ? -3.390 -1.347 5.775 1.00 97.94 72 GLY A CA 1
ATOM 575 C C . GLY A 1 72 ? -4.865 -1.644 5.527 1.00 97.94 72 GLY A C 1
ATOM 576 O O . GLY A 1 72 ? -5.333 -2.779 5.662 1.00 97.94 72 GLY A O 1
ATOM 577 N N . ILE A 1 73 ? -5.627 -0.585 5.253 1.00 97.31 73 ILE A N 1
ATOM 578 C CA . ILE A 1 73 ? -7.093 -0.628 5.171 1.00 97.31 73 ILE A CA 1
ATOM 579 C C . ILE A 1 73 ? -7.601 -1.407 3.950 1.00 97.31 73 IL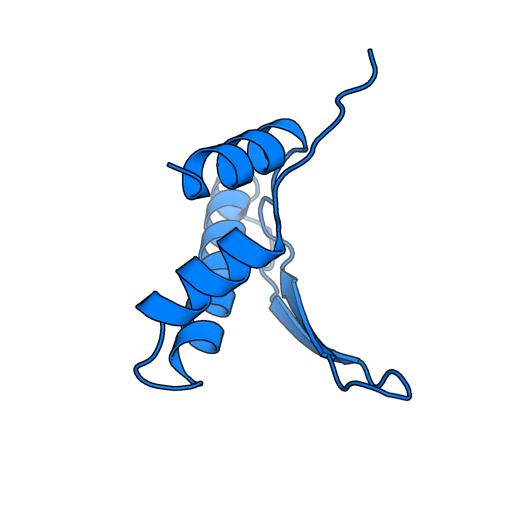E A C 1
ATOM 581 O O . ILE A 1 73 ? -8.706 -1.945 3.990 1.00 97.31 73 ILE A O 1
ATOM 585 N N . GLY A 1 74 ? -6.762 -1.537 2.919 1.00 94.44 74 GLY A N 1
ATOM 586 C CA . GLY A 1 74 ? -7.096 -2.208 1.668 1.00 94.44 74 GLY A CA 1
ATOM 587 C C . GLY A 1 74 ? -8.153 -1.459 0.858 1.00 94.44 74 GLY A C 1
ATOM 588 O O . GLY A 1 74 ? -8.506 -0.323 1.162 1.00 94.44 74 GLY A O 1
ATOM 589 N N . LEU A 1 75 ? -8.643 -2.114 -0.190 1.00 92.38 75 LEU A N 1
ATOM 590 C CA . LEU A 1 75 ? -9.754 -1.642 -1.010 1.00 92.38 75 LEU A CA 1
ATOM 591 C C . LEU A 1 75 ? -10.776 -2.766 -1.154 1.00 92.38 75 LEU A C 1
ATOM 593 O O . LEU A 1 75 ? -10.422 -3.943 -1.264 1.00 92.38 75 LEU A O 1
ATOM 597 N N . THR A 1 76 ? -12.046 -2.395 -1.182 1.00 92.38 76 THR A N 1
ATOM 598 C CA . THR A 1 76 ? -13.141 -3.271 -1.588 1.00 92.38 76 THR A CA 1
ATOM 599 C C . THR A 1 76 ? -13.134 -3.481 -3.103 1.00 92.38 76 THR A C 1
ATOM 601 O O . THR A 1 76 ? -12.534 -2.719 -3.864 1.00 92.38 76 THR A O 1
ATOM 604 N N . GLU A 1 77 ? -13.834 -4.516 -3.566 1.00 87.31 77 GLU A N 1
ATOM 605 C CA . GLU A 1 77 ? -14.002 -4.787 -4.999 1.00 87.31 77 GLU A CA 1
ATOM 606 C C . GLU A 1 77 ? -14.624 -3.586 -5.737 1.00 87.31 77 GLU A C 1
ATOM 608 O O . GLU A 1 77 ? -14.151 -3.193 -6.802 1.00 87.31 77 GLU A O 1
ATOM 613 N N . GLU A 1 78 ? -15.630 -2.944 -5.137 1.00 87.75 78 GLU A N 1
ATOM 614 C CA . GLU A 1 78 ? -16.285 -1.757 -5.698 1.00 87.75 78 GLU A CA 1
ATOM 615 C C . GLU A 1 78 ? -15.319 -0.571 -5.842 1.00 87.75 78 GLU A C 1
ATOM 617 O O . GLU A 1 78 ? -15.292 0.086 -6.886 1.00 87.75 78 GLU A O 1
ATOM 622 N N . GLU A 1 79 ? -14.483 -0.323 -4.831 1.00 85.00 79 GLU A N 1
ATOM 623 C CA . GLU A 1 79 ? -13.472 0.737 -4.877 1.00 85.00 79 GLU A CA 1
ATOM 624 C C . GLU A 1 79 ? -12.430 0.460 -5.962 1.00 85.00 79 GLU A C 1
ATOM 626 O O . GLU A 1 79 ? -12.118 1.358 -6.743 1.00 85.00 79 GLU A O 1
ATOM 631 N N . ILE A 1 80 ? -11.952 -0.785 -6.086 1.00 84.06 80 ILE A N 1
ATOM 632 C CA . ILE A 1 80 ? -11.029 -1.191 -7.159 1.00 84.06 80 ILE A CA 1
ATOM 633 C C . ILE A 1 80 ? -11.641 -0.889 -8.530 1.00 84.06 80 ILE A C 1
ATOM 635 O O . ILE A 1 80 ? -10.980 -0.307 -9.395 1.00 84.06 80 ILE A O 1
ATOM 639 N N . HIS A 1 81 ? -12.913 -1.236 -8.730 1.00 77.69 81 HIS A N 1
ATOM 640 C CA . HIS A 1 81 ? -13.613 -0.950 -9.978 1.00 77.69 81 HIS A CA 1
ATOM 641 C C . HIS A 1 81 ? -13.715 0.552 -10.262 1.00 77.69 81 HIS A C 1
ATOM 643 O O . HIS A 1 81 ? -13.473 0.969 -11.397 1.00 77.69 81 HIS A O 1
ATOM 649 N N . SER A 1 82 ? -14.016 1.368 -9.250 1.00 77.50 82 SER A N 1
ATOM 650 C CA . SER A 1 82 ? -14.084 2.826 -9.385 1.00 77.50 82 SER A CA 1
ATOM 651 C C . SER A 1 82 ? -12.719 3.443 -9.705 1.00 77.50 82 SER A C 1
ATOM 653 O O . SER A 1 82 ? -12.613 4.275 -10.609 1.00 77.50 82 SER A O 1
ATOM 655 N N . PHE A 1 83 ? -11.658 3.023 -9.011 1.00 73.25 83 PHE A N 1
ATOM 656 C CA . PHE A 1 83 ? -10.300 3.524 -9.238 1.00 73.25 83 PHE A CA 1
ATOM 657 C C . PHE A 1 83 ? -9.807 3.206 -10.653 1.00 73.25 83 PHE A C 1
ATOM 659 O O . PHE A 1 83 ? -9.309 4.093 -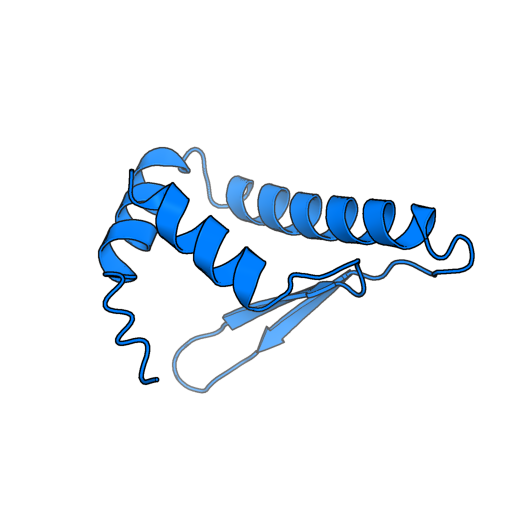11.347 1.00 73.25 83 PHE A O 1
ATOM 666 N N . LEU A 1 84 ? -10.009 1.971 -11.122 1.00 67.94 84 LEU A N 1
ATOM 667 C CA . LEU A 1 84 ? -9.592 1.560 -12.466 1.00 67.94 84 LEU A CA 1
ATOM 668 C C . LEU A 1 84 ? -10.429 2.207 -13.576 1.00 67.94 84 LEU A C 1
ATOM 670 O O . LEU A 1 84 ? -9.903 2.464 -14.657 1.00 67.94 84 LEU A O 1
ATOM 674 N N . ALA A 1 85 ? -11.709 2.494 -13.324 1.00 64.19 85 ALA A N 1
ATOM 675 C CA . ALA A 1 85 ? -12.554 3.217 -14.272 1.00 64.19 85 ALA A CA 1
ATOM 676 C C . ALA A 1 85 ? -12.179 4.707 -14.379 1.00 64.19 85 ALA A C 1
ATOM 678 O O . ALA A 1 85 ? -12.306 5.289 -15.453 1.00 64.19 85 ALA A O 1
ATOM 679 N N . THR A 1 86 ? -11.699 5.312 -13.288 1.00 55.97 86 THR A N 1
ATOM 680 C CA . THR A 1 86 ? -11.387 6.751 -13.223 1.00 55.97 86 THR A CA 1
ATOM 681 C C . THR A 1 86 ? -10.044 7.093 -13.873 1.00 55.97 86 THR A C 1
ATOM 683 O O . THR A 1 86 ? -9.927 8.139 -14.497 1.00 55.97 86 THR A O 1
ATOM 686 N N . ILE A 1 87 ? -9.044 6.205 -13.811 1.00 52.41 87 ILE A N 1
ATOM 687 C CA . ILE A 1 87 ? -7.733 6.421 -14.465 1.00 52.41 87 ILE A CA 1
ATOM 688 C C . ILE A 1 87 ? -7.812 6.310 -16.008 1.00 52.41 87 ILE A C 1
ATOM 690 O O . ILE A 1 87 ? -6.869 6.662 -16.711 1.00 52.41 87 ILE A O 1
ATOM 694 N N . GLY A 1 88 ? -8.948 5.868 -16.559 1.00 45.25 88 GLY A N 1
ATOM 695 C CA . GLY A 1 88 ? -9.215 5.852 -18.001 1.00 45.25 88 GLY A CA 1
ATOM 696 C C . GLY A 1 88 ? -9.887 7.110 -18.574 1.00 45.25 88 GLY A C 1
ATOM 697 O O . GLY A 1 88 ? -10.270 7.069 -19.745 1.00 45.25 88 GLY A O 1
ATOM 698 N N . GLN A 1 89 ? -10.079 8.176 -17.782 1.00 37.50 89 GLN A N 1
ATOM 699 C CA . GLN A 1 89 ? -10.628 9.470 -18.226 1.00 37.50 89 GLN A CA 1
ATOM 700 C C . GLN A 1 89 ? -9.575 10.574 -18.284 1.00 37.50 89 GLN A C 1
ATOM 702 O O . GLN A 1 89 ? -8.694 10.608 -17.399 1.00 37.50 89 GLN A O 1
#

Secondary structure (DSSP, 8-state):
--------HHHHHHHHHHH--S-HHHHHHHHHHHHHHHHHHHHHH-TT----EEEEEEE-SS-EEEEEEE-S----HHHHHHHHHHTT-